Protein AF-A0A970UR11-F1 (afdb_monomer)

Structure (mmCIF, N/CA/C/O backbone):
data_AF-A0A970UR11-F1
#
_entry.id   AF-A0A970UR11-F1
#
loop_
_atom_site.group_PDB
_atom_site.id
_atom_site.type_symbol
_atom_site.label_atom_id
_atom_site.label_alt_id
_atom_site.label_comp_id
_atom_site.label_asym_id
_atom_site.label_entity_id
_atom_site.label_seq_id
_atom_site.pdbx_PDB_ins_code
_atom_site.Cartn_x
_atom_site.Cartn_y
_atom_site.Cartn_z
_atom_site.occupancy
_atom_site.B_iso_or_equiv
_atom_site.auth_seq_id
_atom_site.auth_comp_id
_atom_site.auth_asym_id
_atom_site.auth_atom_id
_atom_site.pdbx_PDB_model_num
ATOM 1 N N . MET A 1 1 ? 15.659 -8.997 8.630 1.00 43.12 1 MET A N 1
ATOM 2 C CA . MET A 1 1 ? 15.613 -7.539 8.880 1.00 43.12 1 MET A CA 1
ATOM 3 C C . MET A 1 1 ? 14.214 -7.223 9.390 1.00 43.12 1 MET A C 1
ATOM 5 O O . MET A 1 1 ? 13.281 -7.831 8.882 1.00 43.12 1 MET A O 1
ATOM 9 N N . ALA A 1 2 ? 14.048 -6.400 10.428 1.00 53.47 2 ALA A N 1
ATOM 10 C CA . ALA A 1 2 ? 12.710 -6.081 10.934 1.00 53.47 2 ALA A CA 1
ATOM 11 C C . ALA A 1 2 ? 11.968 -5.197 9.920 1.00 53.47 2 ALA A C 1
ATOM 13 O O . ALA A 1 2 ? 12.533 -4.220 9.428 1.00 53.47 2 ALA A O 1
ATOM 14 N N . LEU A 1 3 ? 10.724 -5.547 9.597 1.00 61.75 3 LEU A N 1
ATOM 15 C CA . LEU A 1 3 ? 9.911 -4.766 8.675 1.00 61.75 3 LEU A CA 1
ATOM 16 C C . LEU A 1 3 ? 9.481 -3.453 9.349 1.00 61.75 3 LEU A C 1
ATOM 18 O O . LEU A 1 3 ? 8.912 -3.467 10.438 1.00 61.75 3 LEU A O 1
ATOM 22 N N . ASN A 1 4 ? 9.752 -2.311 8.714 1.00 80.50 4 ASN A N 1
ATOM 23 C CA . ASN A 1 4 ? 9.285 -1.008 9.196 1.00 80.50 4 ASN A CA 1
ATOM 24 C C . ASN A 1 4 ? 7.743 -0.964 9.158 1.00 80.50 4 ASN A C 1
ATOM 26 O O . ASN A 1 4 ? 7.154 -1.296 8.130 1.00 80.50 4 ASN A O 1
ATOM 30 N N . LYS A 1 5 ? 7.091 -0.496 10.233 1.00 79.88 5 LYS A N 1
ATOM 31 C CA . LYS A 1 5 ? 5.624 -0.355 10.321 1.00 79.88 5 LYS A CA 1
ATOM 32 C C . LYS A 1 5 ? 5.005 0.373 9.123 1.00 79.88 5 LYS A C 1
ATOM 34 O O . LYS A 1 5 ? 3.976 -0.049 8.608 1.00 79.88 5 LYS A O 1
ATOM 39 N N . TYR A 1 6 ? 5.667 1.420 8.628 1.00 89.38 6 TYR A N 1
ATOM 40 C CA . TYR A 1 6 ? 5.190 2.171 7.469 1.00 89.38 6 TYR A CA 1
ATOM 41 C C . TYR A 1 6 ? 5.272 1.336 6.192 1.00 89.38 6 TYR A C 1
ATOM 43 O O . TYR A 1 6 ? 4.349 1.373 5.390 1.00 89.38 6 TYR A O 1
ATOM 51 N N . ALA A 1 7 ? 6.335 0.545 6.018 1.00 90.12 7 ALA A N 1
ATOM 52 C CA . ALA A 1 7 ? 6.458 -0.359 4.876 1.00 90.12 7 ALA A CA 1
ATOM 53 C C . ALA A 1 7 ? 5.369 -1.441 4.910 1.00 90.12 7 ALA A C 1
ATOM 55 O O . ALA A 1 7 ? 4.695 -1.652 3.911 1.00 90.12 7 ALA A O 1
ATOM 56 N N . ALA A 1 8 ? 5.112 -2.038 6.079 1.00 87.19 8 ALA A N 1
ATOM 57 C CA . ALA A 1 8 ? 4.052 -3.033 6.243 1.00 87.19 8 ALA A CA 1
ATOM 58 C C . ALA A 1 8 ? 2.665 -2.491 5.851 1.00 87.19 8 ALA A C 1
ATOM 60 O O . ALA A 1 8 ? 1.893 -3.180 5.183 1.00 87.19 8 ALA A O 1
ATOM 61 N N . ILE A 1 9 ? 2.353 -1.248 6.236 1.00 89.81 9 ILE A N 1
ATOM 62 C CA . ILE A 1 9 ? 1.101 -0.588 5.848 1.00 89.81 9 ILE A CA 1
ATOM 63 C C . ILE A 1 9 ? 1.063 -0.346 4.335 1.00 89.81 9 ILE A C 1
ATOM 65 O O . ILE A 1 9 ? 0.075 -0.708 3.699 1.00 89.81 9 ILE A O 1
ATOM 69 N N . ARG A 1 10 ? 2.139 0.187 3.736 1.00 94.88 10 ARG A N 1
ATOM 70 C CA . ARG A 1 10 ? 2.201 0.392 2.278 1.00 94.88 10 ARG A CA 1
ATOM 71 C C . ARG A 1 10 ? 2.021 -0.910 1.509 1.00 94.88 10 ARG A C 1
ATOM 73 O O . ARG A 1 10 ? 1.299 -0.922 0.525 1.00 94.88 10 ARG A O 1
ATOM 80 N N . TYR A 1 11 ? 2.586 -2.020 1.976 1.00 93.62 11 TYR A N 1
ATOM 81 C CA . TYR A 1 11 ? 2.416 -3.312 1.308 1.00 93.62 11 TYR A CA 1
ATOM 82 C C . TYR A 1 11 ? 0.967 -3.796 1.333 1.00 93.62 11 TYR A C 1
ATOM 84 O O . TYR A 1 11 ? 0.490 -4.319 0.330 1.00 93.62 11 TYR A O 1
ATOM 92 N N . ARG A 1 12 ? 0.242 -3.579 2.441 1.00 91.12 12 ARG A N 1
ATOM 93 C CA . ARG A 1 12 ? -1.202 -3.861 2.510 1.00 91.12 12 ARG A CA 1
ATOM 94 C C . ARG A 1 12 ? -1.990 -2.996 1.529 1.00 91.12 12 ARG A C 1
ATOM 96 O O . ARG A 1 12 ? -2.884 -3.508 0.867 1.00 91.12 12 ARG A O 1
ATOM 103 N N . ILE A 1 13 ? -1.650 -1.713 1.420 1.00 95.38 13 ILE A N 1
ATOM 104 C CA . ILE A 1 13 ? -2.296 -0.799 0.469 1.00 95.38 13 ILE A CA 1
ATOM 105 C C . ILE A 1 13 ? -2.003 -1.237 -0.973 1.00 95.38 13 ILE A C 1
ATOM 107 O O . ILE A 1 13 ? -2.927 -1.369 -1.768 1.00 95.38 13 ILE A O 1
ATOM 111 N N . ILE A 1 14 ? -0.744 -1.543 -1.301 1.00 96.56 14 ILE A N 1
ATOM 112 C CA . ILE A 1 14 ? -0.338 -2.029 -2.629 1.00 96.56 14 ILE A CA 1
ATOM 113 C C . ILE A 1 14 ? -1.076 -3.326 -2.988 1.00 96.56 14 ILE A C 1
ATOM 115 O O . ILE A 1 14 ? -1.597 -3.438 -4.096 1.00 96.56 14 ILE A O 1
ATOM 119 N N . ASP A 1 15 ? -1.162 -4.280 -2.058 1.00 94.94 15 ASP A N 1
ATOM 120 C CA . ASP A 1 15 ? -1.923 -5.522 -2.235 1.00 94.94 15 ASP A CA 1
ATOM 121 C C . ASP A 1 15 ? -3.407 -5.257 -2.529 1.00 94.94 15 ASP A C 1
ATOM 123 O O . ASP A 1 15 ? -3.959 -5.809 -3.481 1.00 94.94 15 ASP A O 1
ATOM 127 N N . GLN A 1 16 ? -4.044 -4.360 -1.774 1.00 94.31 16 GLN A N 1
ATOM 128 C CA . GLN A 1 16 ? -5.433 -3.966 -2.017 1.00 94.31 16 GLN A CA 1
ATOM 129 C C . GLN A 1 16 ? -5.619 -3.310 -3.388 1.00 94.31 16 GLN A C 1
ATOM 131 O O . GLN A 1 16 ? -6.579 -3.630 -4.090 1.00 94.31 16 GLN A O 1
ATOM 136 N N . CYS A 1 17 ? -4.708 -2.419 -3.786 1.00 96.75 17 CYS A N 1
ATOM 137 C CA . CYS A 1 17 ? -4.757 -1.768 -5.091 1.00 96.75 17 CYS A CA 1
ATOM 138 C C . CYS A 1 17 ? -4.639 -2.784 -6.230 1.00 96.75 17 CYS A C 1
ATOM 140 O O . CYS A 1 17 ? -5.437 -2.737 -7.160 1.00 96.75 17 CYS A O 1
ATOM 142 N N . ILE A 1 18 ? -3.680 -3.711 -6.151 1.00 96.50 18 ILE A N 1
ATOM 143 C CA . ILE A 1 18 ? -3.447 -4.720 -7.193 1.00 96.50 18 ILE A CA 1
ATOM 144 C C . ILE A 1 18 ? -4.626 -5.700 -7.304 1.00 96.50 18 ILE A C 1
ATOM 146 O O . ILE A 1 18 ? -4.994 -6.093 -8.408 1.00 96.50 18 ILE A O 1
ATOM 150 N N . ARG A 1 19 ? -5.256 -6.075 -6.184 1.00 94.50 19 ARG A N 1
ATOM 151 C CA . ARG A 1 19 ? -6.429 -6.974 -6.177 1.00 94.50 19 ARG A CA 1
ATOM 152 C C . ARG A 1 19 ? -7.748 -6.268 -6.482 1.00 94.50 19 ARG A C 1
ATOM 154 O O . ARG A 1 19 ? -8.795 -6.919 -6.544 1.00 94.50 19 ARG A O 1
ATOM 161 N N . SER A 1 20 ? -7.735 -4.946 -6.638 1.00 93.19 20 SER A N 1
ATOM 162 C CA . SER A 1 20 ? -8.952 -4.175 -6.858 1.00 93.19 20 SER A CA 1
ATOM 163 C C . SER A 1 20 ? -9.589 -4.508 -8.206 1.00 93.19 20 SER A C 1
ATOM 165 O O . SER A 1 20 ? -9.006 -4.298 -9.267 1.00 93.19 20 SER A O 1
ATOM 167 N N . ARG A 1 21 ? -10.853 -4.946 -8.179 1.00 88.50 21 ARG A N 1
ATOM 168 C CA . ARG A 1 21 ? -11.631 -5.207 -9.403 1.00 88.50 21 ARG A CA 1
ATOM 169 C C . ARG A 1 21 ? -12.007 -3.933 -10.160 1.00 88.50 21 ARG A C 1
ATOM 171 O O . ARG A 1 21 ? -12.279 -4.009 -11.352 1.00 88.50 21 ARG A O 1
ATOM 178 N N . SER A 1 22 ? -12.049 -2.779 -9.488 1.00 91.25 22 SER A N 1
ATOM 179 C CA . SER A 1 22 ? -12.389 -1.504 -10.136 1.00 91.25 22 SER A CA 1
ATOM 180 C C . SER A 1 22 ? -11.245 -0.957 -10.989 1.00 91.25 22 SER A C 1
ATOM 182 O O . SER A 1 22 ? -11.497 -0.247 -11.960 1.00 91.25 22 SER A O 1
ATOM 184 N N . LYS A 1 23 ? -9.996 -1.297 -10.649 1.00 92.44 23 LYS A N 1
ATOM 185 C CA . LYS A 1 23 ? -8.793 -0.905 -11.387 1.00 92.44 23 LYS A CA 1
ATOM 186 C C . LYS A 1 23 ? -7.753 -2.034 -11.313 1.00 92.44 23 LYS A C 1
ATOM 188 O O . LYS A 1 23 ? -6.868 -1.966 -10.469 1.00 92.44 23 LYS A O 1
ATOM 193 N N . PRO A 1 24 ? -7.845 -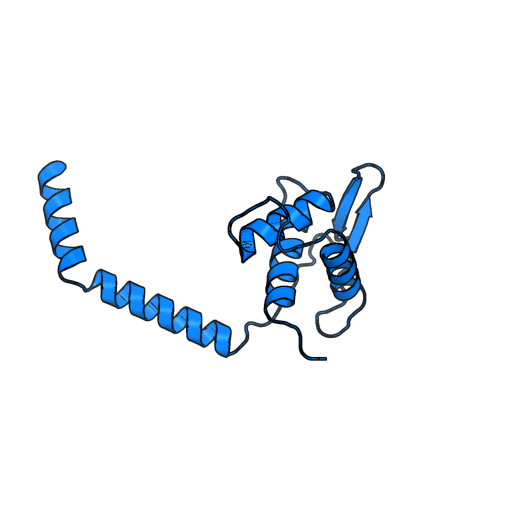3.056 -12.184 1.00 91.19 24 PRO A N 1
ATOM 194 C CA . PRO A 1 24 ? -7.030 -4.276 -12.093 1.00 91.19 24 PRO A CA 1
ATOM 195 C C . PRO A 1 24 ? -5.543 -4.094 -12.445 1.00 91.19 24 PRO A C 1
ATOM 197 O O . PRO A 1 24 ? -4.745 -4.995 -12.206 1.00 91.19 24 PRO A O 1
ATOM 200 N N . TYR A 1 25 ? -5.165 -2.942 -13.008 1.00 97.12 25 TYR A N 1
ATOM 201 C CA . TYR A 1 25 ? -3.786 -2.606 -13.369 1.00 97.12 25 TYR A CA 1
ATOM 202 C C . TYR A 1 25 ? -3.416 -1.218 -12.829 1.00 97.12 25 TYR A C 1
ATOM 204 O O . TYR A 1 25 ? -3.277 -0.274 -13.611 1.00 97.12 25 TYR A O 1
ATOM 212 N N . PRO A 1 26 ? -3.305 -1.024 -11.500 1.00 98.12 26 PRO A N 1
ATOM 213 C CA . PRO A 1 26 ? -2.860 0.252 -10.955 1.00 98.12 26 PRO A CA 1
ATOM 214 C C . PRO A 1 26 ? -1.478 0.616 -11.506 1.00 98.12 26 PRO A C 1
ATOM 216 O O . PRO A 1 26 ? -0.547 -0.197 -11.510 1.00 98.12 26 PRO A O 1
ATOM 219 N N . SER A 1 27 ? -1.335 1.857 -11.961 1.00 98.12 27 SER A N 1
ATOM 220 C CA . SER A 1 27 ? -0.035 2.413 -12.313 1.00 98.12 27 SER A CA 1
ATOM 221 C C . SER A 1 27 ? 0.793 2.639 -11.050 1.00 98.12 27 SER A C 1
ATOM 223 O O . SER A 1 27 ? 0.284 2.676 -9.928 1.00 98.12 27 SER A O 1
ATOM 225 N N . LYS A 1 28 ? 2.093 2.859 -11.224 1.00 97.69 28 LYS A N 1
ATOM 226 C CA . LYS A 1 28 ? 2.973 3.202 -10.104 1.00 97.69 28 LYS A CA 1
ATOM 227 C C . LYS A 1 28 ? 2.529 4.469 -9.359 1.00 97.69 28 LYS A C 1
ATOM 229 O O . LYS A 1 28 ? 2.680 4.545 -8.143 1.00 97.69 28 LYS A O 1
ATOM 234 N N . GLU A 1 29 ? 1.975 5.439 -10.084 1.00 97.56 29 GLU A N 1
ATOM 235 C CA . GLU A 1 29 ? 1.481 6.695 -9.513 1.00 97.56 29 GLU A CA 1
ATOM 236 C C . GLU A 1 29 ? 0.221 6.476 -8.670 1.00 97.56 29 GLU A C 1
ATOM 238 O O . GLU A 1 29 ? 0.069 7.094 -7.617 1.00 97.56 29 GLU A O 1
ATOM 243 N N . ASP A 1 30 ? -0.641 5.543 -9.087 1.00 97.88 30 ASP A N 1
ATOM 244 C CA . ASP A 1 30 ? -1.813 5.142 -8.306 1.00 97.88 30 ASP A CA 1
ATOM 245 C C . ASP A 1 30 ? -1.390 4.512 -6.980 1.00 97.88 30 ASP A C 1
ATOM 247 O O . ASP A 1 30 ? -1.905 4.873 -5.926 1.00 97.88 30 ASP A O 1
ATOM 251 N N . LEU A 1 31 ? -0.409 3.604 -7.027 1.00 98.00 31 LEU A N 1
ATOM 252 C CA . LEU A 1 31 ? 0.136 2.964 -5.830 1.00 98.00 31 LEU A CA 1
ATOM 253 C C . LEU A 1 31 ? 0.767 3.992 -4.883 1.00 98.00 31 LEU A C 1
ATOM 255 O O . LEU A 1 31 ? 0.540 3.935 -3.675 1.00 98.00 31 LEU A O 1
ATOM 259 N N . ARG A 1 32 ? 1.535 4.949 -5.427 1.00 98.00 32 ARG 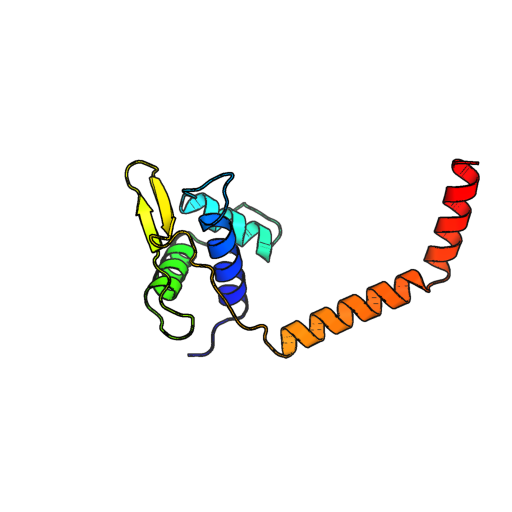A N 1
ATOM 260 C CA . ARG A 1 32 ? 2.135 6.046 -4.656 1.00 98.00 32 ARG A CA 1
ATOM 261 C C . ARG A 1 32 ? 1.061 6.896 -3.984 1.00 98.00 32 ARG A C 1
ATOM 263 O O . ARG A 1 32 ? 1.123 7.087 -2.774 1.00 98.00 32 ARG A O 1
ATOM 270 N N . SER A 1 33 ? 0.087 7.366 -4.758 1.00 97.88 33 SER A N 1
ATOM 271 C CA . SER A 1 33 ? -1.005 8.216 -4.277 1.00 97.88 33 SER A CA 1
ATOM 272 C C . SER A 1 33 ? -1.829 7.521 -3.196 1.00 97.88 33 SER A C 1
ATOM 274 O O . SER A 1 33 ? -2.058 8.109 -2.146 1.00 97.88 33 SER A O 1
ATOM 276 N N . ALA A 1 34 ? -2.190 6.249 -3.394 1.00 97.50 34 ALA A N 1
ATOM 277 C CA . ALA A 1 34 ? -2.943 5.472 -2.411 1.00 97.50 34 ALA A CA 1
ATOM 278 C C . ALA A 1 34 ? -2.157 5.254 -1.108 1.00 97.50 34 ALA A C 1
ATOM 280 O O . ALA A 1 34 ? -2.723 5.308 -0.017 1.00 97.50 34 ALA A O 1
ATOM 281 N N . CYS A 1 35 ? -0.843 5.019 -1.200 1.00 97.31 35 CYS A N 1
ATOM 282 C CA . CYS A 1 35 ? 0.004 4.910 -0.015 1.00 97.31 35 CYS A CA 1
ATOM 283 C C . CYS A 1 35 ? 0.135 6.245 0.725 1.00 97.31 35 CYS A C 1
ATOM 285 O O . CYS A 1 35 ? 0.160 6.245 1.955 1.00 97.31 35 CYS A O 1
ATOM 287 N N . GLU A 1 36 ? 0.253 7.358 -0.006 1.00 96.94 36 GLU A N 1
ATOM 288 C CA . GLU A 1 36 ? 0.342 8.701 0.575 1.00 96.94 36 GLU A CA 1
ATOM 289 C C . GLU A 1 36 ? -0.957 9.012 1.323 1.00 96.94 36 GLU A C 1
ATOM 291 O O . GLU A 1 36 ? -0.929 9.360 2.502 1.00 96.94 36 GLU A O 1
ATOM 296 N N . GLU A 1 37 ? -2.094 8.762 0.674 1.00 96.25 37 GLU A N 1
ATOM 297 C CA . GLU A 1 37 ? -3.419 9.026 1.225 1.00 96.25 37 GLU A CA 1
ATOM 298 C C . GLU A 1 37 ? -3.676 8.157 2.455 1.00 96.25 37 GLU A C 1
ATOM 300 O O . GLU A 1 37 ? -4.066 8.662 3.507 1.00 96.25 37 GLU A O 1
ATOM 305 N N . GLY A 1 38 ? -3.372 6.860 2.368 1.00 92.06 38 GLY A N 1
ATOM 306 C CA . GLY A 1 38 ? -3.587 5.921 3.465 1.00 92.06 38 GLY A CA 1
ATOM 307 C C . GLY A 1 38 ? -2.704 6.159 4.695 1.00 92.06 38 GLY A C 1
ATOM 308 O O . GLY A 1 38 ? -3.079 5.743 5.791 1.00 92.06 38 GLY A O 1
ATOM 309 N N . LEU A 1 39 ? -1.542 6.808 4.549 1.00 92.31 39 LEU A N 1
ATOM 310 C CA . LEU A 1 39 ? -0.620 7.072 5.662 1.00 92.31 39 LEU A CA 1
ATOM 311 C C . LEU A 1 39 ? -0.652 8.511 6.177 1.00 92.31 39 LEU A C 1
ATOM 313 O O . LEU A 1 39 ? -0.414 8.725 7.367 1.00 92.31 39 LEU A O 1
ATOM 317 N N . TYR A 1 40 ? -0.910 9.478 5.302 1.00 93.56 40 TYR A N 1
ATOM 318 C CA . TYR A 1 40 ? -0.747 10.904 5.586 1.00 93.56 40 TYR A CA 1
ATOM 319 C C . TYR A 1 40 ? -2.002 11.729 5.282 1.00 93.56 40 TYR A C 1
ATOM 321 O O . TYR A 1 40 ? -2.054 12.899 5.652 1.00 93.56 40 TYR A O 1
ATOM 329 N N . GLY A 1 41 ? -3.029 11.143 4.654 1.00 92.56 41 GLY A N 1
ATOM 330 C CA . GLY A 1 41 ? -4.265 11.849 4.307 1.00 92.56 41 GLY A CA 1
ATOM 331 C C . GLY A 1 41 ? -4.099 12.884 3.190 1.00 92.56 41 GLY A C 1
ATOM 332 O O . GLY A 1 41 ? -4.951 13.757 3.042 1.00 92.56 41 GLY A O 1
ATOM 333 N N . SER A 1 42 ? -3.011 12.812 2.417 1.00 90.44 42 SER A N 1
ATOM 334 C CA . SER A 1 42 ? -2.762 13.637 1.230 1.00 90.44 42 SER A CA 1
ATOM 335 C C . SER A 1 42 ? -2.395 12.760 0.035 1.00 90.44 42 SER A C 1
ATOM 337 O O . SER A 1 42 ? -2.007 11.612 0.194 1.00 90.44 42 SER A O 1
ATOM 339 N N . SER A 1 43 ? -2.494 13.293 -1.181 1.00 86.75 43 SER A N 1
ATOM 340 C CA . SER A 1 43 ? -2.057 12.605 -2.408 1.00 86.75 43 SER A CA 1
ATOM 341 C C . SER A 1 43 ? -0.916 13.339 -3.127 1.00 86.75 43 SER A C 1
ATOM 343 O O . SER A 1 43 ? -0.518 12.952 -4.227 1.00 86.75 43 SER A O 1
ATOM 345 N N . ASP A 1 44 ? -0.377 14.397 -2.517 1.00 89.75 44 ASP A N 1
ATOM 346 C CA . ASP A 1 44 ? 0.578 15.341 -3.115 1.00 89.75 44 ASP A CA 1
ATOM 347 C C . ASP A 1 44 ? 1.997 14.777 -3.298 1.00 89.75 44 ASP A C 1
ATOM 349 O O . ASP A 1 44 ? 2.773 15.308 -4.090 1.00 89.75 44 ASP A O 1
ATOM 353 N N . GLY A 1 45 ? 2.325 13.678 -2.612 1.00 89.50 45 GLY A N 1
ATOM 354 C CA . GLY A 1 45 ? 3.624 13.009 -2.731 1.00 89.50 45 GLY A CA 1
ATOM 355 C C . GLY A 1 45 ? 4.749 13.678 -1.970 1.00 89.50 45 GLY A C 1
ATOM 356 O O . GLY A 1 45 ? 5.915 13.527 -2.336 1.00 89.50 45 GLY A O 1
ATOM 357 N N . SER A 1 46 ? 4.402 14.396 -0.907 1.00 92.62 46 SER A N 1
ATOM 358 C CA . SER A 1 46 ? 5.362 15.033 -0.013 1.00 92.62 46 SER A CA 1
ATOM 359 C C . SER A 1 46 ? 6.143 14.025 0.846 1.00 92.62 46 SER A C 1
ATOM 361 O O . SER A 1 46 ? 7.287 14.305 1.211 1.00 92.62 46 SER A O 1
ATOM 363 N N . HIS A 1 47 ? 5.594 12.835 1.114 1.00 94.38 47 HIS A N 1
ATOM 364 C CA . HIS A 1 47 ? 6.201 11.836 2.003 1.00 94.38 47 HIS A CA 1
ATOM 365 C C . HIS A 1 47 ? 6.653 10.559 1.282 1.00 94.38 47 HIS A C 1
ATOM 367 O O . HIS A 1 47 ? 7.630 9.923 1.691 1.00 94.38 47 HIS A O 1
ATOM 373 N N . ILE A 1 48 ? 5.969 10.160 0.208 1.00 96.19 48 ILE A N 1
ATOM 374 C CA . ILE A 1 48 ? 6.217 8.910 -0.513 1.00 96.19 48 ILE A CA 1
ATOM 375 C C . ILE A 1 48 ? 6.628 9.208 -1.946 1.00 96.19 48 ILE A C 1
ATOM 377 O O . ILE A 1 48 ? 5.834 9.569 -2.812 1.00 96.19 48 ILE A O 1
ATOM 381 N N . SER A 1 49 ? 7.910 8.965 -2.209 1.00 96.75 49 SER A N 1
ATOM 382 C CA . SER A 1 49 ? 8.484 9.069 -3.545 1.00 96.75 49 SER A CA 1
ATOM 383 C C . SER A 1 49 ? 8.153 7.857 -4.420 1.00 96.75 49 SER A C 1
ATOM 385 O O . SER A 1 49 ? 7.941 6.742 -3.937 1.00 96.75 49 SER A O 1
ATOM 387 N N . MET A 1 50 ? 8.271 8.033 -5.735 1.00 97.56 50 MET A N 1
ATOM 388 C CA . MET A 1 50 ? 8.208 6.925 -6.693 1.00 97.56 50 MET A CA 1
ATOM 389 C C . MET A 1 50 ? 9.276 5.853 -6.443 1.00 97.56 50 MET A C 1
ATOM 391 O O . MET A 1 50 ? 9.015 4.668 -6.636 1.00 97.56 50 MET A O 1
ATOM 395 N N . SER A 1 51 ? 10.466 6.238 -5.973 1.00 97.12 51 SER A N 1
ATOM 396 C CA . SER A 1 51 ? 11.520 5.273 -5.631 1.00 97.12 51 SER A CA 1
ATOM 397 C C . SER A 1 51 ? 11.143 4.414 -4.422 1.00 97.12 51 SER A C 1
ATOM 399 O O . SER A 1 51 ? 11.534 3.250 -4.355 1.00 97.12 51 SER A O 1
ATOM 401 N N . THR A 1 52 ? 10.363 4.955 -3.482 1.00 96.81 52 THR A N 1
ATOM 402 C CA . THR A 1 52 ? 9.836 4.187 -2.347 1.00 96.81 52 THR A CA 1
ATOM 403 C C . THR A 1 52 ? 8.957 3.045 -2.850 1.00 96.81 52 THR A C 1
ATOM 405 O O . THR A 1 52 ? 9.190 1.902 -2.474 1.00 96.81 52 THR A O 1
ATOM 408 N N . ILE A 1 53 ? 8.046 3.328 -3.787 1.00 97.88 53 ILE A N 1
ATOM 409 C CA . ILE A 1 53 ? 7.173 2.309 -4.385 1.00 97.88 53 ILE A CA 1
ATOM 410 C C . ILE A 1 53 ? 7.965 1.256 -5.171 1.00 97.88 53 ILE A C 1
ATOM 412 O O . ILE A 1 53 ? 7.648 0.075 -5.069 1.00 97.88 53 ILE A O 1
ATOM 416 N N . ASP A 1 54 ? 9.030 1.625 -5.897 1.00 97.31 54 ASP A N 1
ATOM 417 C CA . ASP A 1 54 ? 9.888 0.621 -6.557 1.00 97.31 54 ASP A CA 1
ATOM 418 C C . ASP A 1 54 ? 10.518 -0.343 -5.552 1.00 97.31 54 ASP A C 1
ATOM 420 O O . ASP A 1 54 ? 10.525 -1.555 -5.769 1.00 97.31 54 ASP A O 1
ATOM 424 N N . LYS A 1 55 ? 11.067 0.201 -4.459 1.00 95.94 55 LYS A N 1
ATOM 425 C CA . LYS A 1 55 ? 11.714 -0.594 -3.410 1.00 95.94 55 LYS A CA 1
ATOM 426 C C . LYS A 1 55 ? 10.705 -1.491 -2.711 1.00 95.94 55 LYS A C 1
ATOM 428 O O . LYS A 1 55 ? 11.016 -2.647 -2.453 1.00 95.94 55 LYS A O 1
ATOM 433 N N . ASP A 1 56 ? 9.505 -0.980 -2.464 1.00 95.69 56 ASP A N 1
ATOM 434 C CA . ASP A 1 56 ? 8.414 -1.730 -1.856 1.00 95.69 56 ASP A CA 1
ATOM 435 C C . ASP A 1 56 ? 7.957 -2.889 -2.757 1.00 95.69 56 ASP A C 1
ATOM 437 O O . ASP A 1 56 ? 7.908 -4.032 -2.310 1.00 95.69 56 ASP A O 1
ATOM 44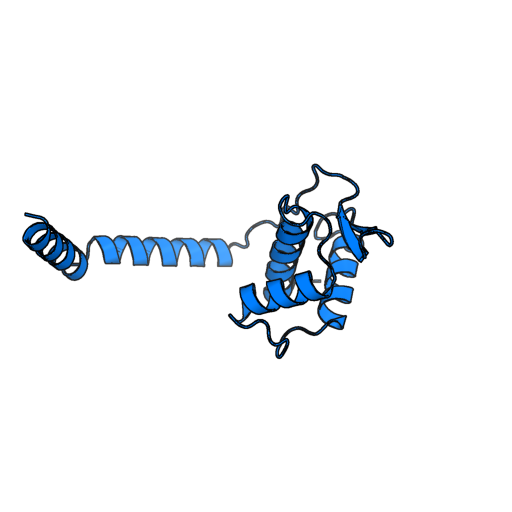1 N N . LEU A 1 57 ? 7.707 -2.635 -4.048 1.00 96.00 57 LEU A N 1
ATOM 442 C CA . LEU A 1 57 ? 7.349 -3.675 -5.023 1.00 96.00 57 LEU A CA 1
ATOM 443 C C . LEU A 1 57 ? 8.465 -4.715 -5.179 1.00 96.00 57 LEU A C 1
ATOM 445 O O . LEU A 1 57 ? 8.192 -5.912 -5.283 1.00 96.00 57 LEU A O 1
ATOM 449 N N . TRP A 1 58 ? 9.726 -4.272 -5.180 1.00 94.88 58 TRP A N 1
ATOM 450 C CA . TRP A 1 58 ? 10.876 -5.170 -5.204 1.00 94.88 58 TRP A CA 1
ATOM 451 C C . TRP A 1 58 ? 10.937 -6.028 -3.939 1.00 94.88 58 TRP A C 1
ATOM 453 O O . TRP A 1 58 ? 11.111 -7.239 -4.053 1.00 94.88 58 TRP A O 1
ATOM 463 N N . ALA A 1 59 ? 10.741 -5.444 -2.758 1.00 92.44 59 ALA A N 1
ATOM 464 C CA . ALA A 1 59 ? 10.753 -6.171 -1.495 1.00 92.44 59 ALA A CA 1
ATOM 465 C C . ALA A 1 59 ? 9.609 -7.191 -1.428 1.00 92.44 59 ALA A C 1
ATOM 467 O O . ALA A 1 59 ? 9.854 -8.363 -1.157 1.00 92.44 59 ALA A O 1
ATOM 468 N N . MET A 1 60 ? 8.381 -6.795 -1.779 1.00 92.25 60 MET A N 1
ATOM 469 C CA . MET A 1 60 ? 7.229 -7.703 -1.853 1.00 92.25 60 MET A CA 1
ATOM 470 C C . MET A 1 60 ? 7.490 -8.883 -2.798 1.00 92.25 60 MET A C 1
ATOM 472 O O . MET A 1 60 ? 7.108 -10.012 -2.502 1.00 92.25 60 MET A O 1
ATOM 476 N N . LYS A 1 61 ? 8.167 -8.642 -3.926 1.00 92.50 61 LYS A N 1
ATOM 477 C CA . LYS A 1 61 ? 8.482 -9.679 -4.914 1.00 92.50 61 LYS A CA 1
ATOM 478 C C . LYS A 1 61 ? 9.647 -10.589 -4.516 1.00 92.50 61 LYS A C 1
ATOM 480 O O . LYS A 1 61 ? 9.647 -11.747 -4.919 1.00 92.50 61 LYS A O 1
ATOM 485 N N . ASN A 1 62 ? 10.647 -10.084 -3.789 1.00 89.62 62 ASN A N 1
ATOM 486 C CA . ASN A 1 62 ? 11.946 -10.757 -3.628 1.00 89.62 62 ASN A CA 1
ATOM 487 C C . ASN A 1 62 ? 12.324 -11.102 -2.178 1.00 89.62 62 ASN A C 1
ATOM 489 O O . ASN A 1 62 ? 13.291 -11.835 -1.973 1.00 89.62 62 ASN A O 1
ATOM 493 N N . GLU A 1 63 ? 11.614 -10.607 -1.164 1.00 84.75 63 GLU A N 1
ATOM 494 C CA . GLU A 1 63 ? 11.937 -10.895 0.236 1.00 84.75 63 GLU A CA 1
ATOM 495 C C . GLU A 1 63 ? 11.051 -12.010 0.805 1.00 84.75 63 GLU A C 1
ATOM 497 O O . GLU A 1 63 ? 9.826 -11.910 0.867 1.00 84.75 63 GLU A O 1
ATOM 502 N N . SER A 1 64 ? 11.689 -13.078 1.295 1.00 66.25 64 SER A N 1
ATOM 503 C CA . SER A 1 64 ? 11.004 -14.271 1.815 1.00 66.25 64 SER A CA 1
ATOM 504 C C . SER A 1 64 ? 10.169 -14.018 3.069 1.00 66.25 64 SER A C 1
ATOM 506 O O . SER A 1 64 ? 9.234 -14.770 3.336 1.00 66.25 64 SER A O 1
ATOM 508 N N . ALA A 1 65 ? 10.475 -12.960 3.827 1.00 64.31 65 ALA A N 1
ATOM 509 C CA . ALA A 1 65 ? 9.819 -12.644 5.095 1.00 64.31 65 ALA A CA 1
ATOM 510 C C . ALA A 1 65 ? 8.302 -12.401 4.966 1.00 64.31 65 ALA A C 1
ATOM 512 O O . ALA A 1 65 ? 7.603 -12.420 5.975 1.00 64.31 65 ALA A O 1
ATOM 513 N N . MET A 1 66 ? 7.799 -12.170 3.748 1.00 63.59 66 MET A N 1
ATOM 514 C CA . MET A 1 66 ? 6.394 -11.842 3.471 1.00 63.59 66 MET A CA 1
ATOM 515 C C . MET A 1 66 ? 5.716 -12.793 2.478 1.00 63.59 66 MET A C 1
ATOM 517 O O . MET A 1 66 ? 4.553 -12.587 2.143 1.00 63.59 66 MET A O 1
ATOM 521 N N . GLY A 1 67 ? 6.418 -13.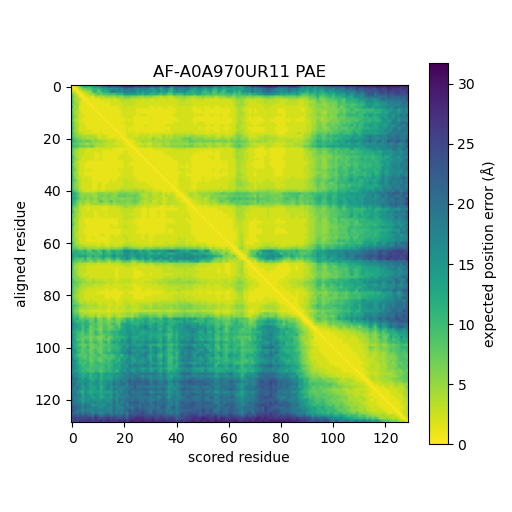844 2.039 1.00 68.75 67 GLY A N 1
ATOM 522 C CA . GLY A 1 67 ? 5.983 -14.697 0.936 1.00 68.75 67 GLY A CA 1
ATOM 523 C C . GLY A 1 67 ? 6.137 -13.968 -0.398 1.00 68.75 67 GLY A C 1
ATOM 524 O O . GLY A 1 67 ? 5.518 -12.935 -0.623 1.00 68.75 67 GLY A O 1
ATOM 525 N N . TYR A 1 68 ? 6.986 -14.497 -1.277 1.00 84.50 68 TYR A N 1
ATOM 526 C CA . TYR A 1 68 ? 7.296 -13.906 -2.579 1.00 84.50 68 TYR A CA 1
ATOM 527 C C . TYR A 1 68 ? 6.020 -13.585 -3.375 1.00 84.50 68 TYR A C 1
ATOM 529 O O . TYR A 1 68 ? 5.367 -14.488 -3.899 1.00 84.50 68 TYR A O 1
ATOM 537 N N . ALA A 1 69 ? 5.655 -12.304 -3.456 1.00 91.62 69 ALA A N 1
ATOM 538 C CA . ALA A 1 69 ? 4.449 -11.876 -4.147 1.00 91.62 69 ALA A CA 1
ATOM 539 C C . ALA A 1 69 ? 4.631 -12.023 -5.671 1.00 91.62 69 ALA A C 1
ATOM 541 O O . ALA A 1 69 ? 5.634 -11.543 -6.215 1.00 91.62 69 ALA A O 1
ATOM 542 N N . PRO A 1 70 ? 3.668 -12.617 -6.401 1.00 94.62 70 PRO A N 1
ATOM 543 C CA . PRO A 1 70 ? 3.767 -12.867 -7.839 1.00 94.62 70 PRO A CA 1
ATOM 544 C C . PRO A 1 70 ? 3.469 -11.602 -8.667 1.00 94.62 70 PRO A C 1
ATOM 546 O O . PRO A 1 70 ? 2.616 -11.603 -9.551 1.00 94.62 70 PRO A O 1
ATOM 549 N N . ILE A 1 71 ? 4.155 -10.494 -8.371 1.00 95.56 71 ILE A N 1
ATOM 550 C CA . ILE A 1 71 ? 3.935 -9.190 -9.010 1.00 95.56 71 ILE A CA 1
ATOM 551 C C . ILE A 1 71 ? 4.566 -9.154 -10.406 1.00 95.56 71 ILE A C 1
ATOM 553 O O . ILE A 1 71 ? 5.771 -9.401 -10.588 1.00 95.56 71 ILE A O 1
ATOM 557 N N . ALA A 1 72 ? 3.764 -8.738 -11.383 1.00 96.81 72 ALA A N 1
ATOM 558 C CA . ALA A 1 72 ? 4.176 -8.441 -12.747 1.00 96.81 72 ALA A CA 1
ATOM 559 C C . ALA A 1 72 ? 3.678 -7.056 -13.191 1.00 96.81 72 ALA A C 1
ATOM 561 O O . ALA A 1 72 ? 2.785 -6.470 -12.584 1.00 96.81 72 ALA A O 1
ATOM 562 N N . PHE A 1 73 ? 4.288 -6.525 -14.253 1.00 97.69 73 PHE A N 1
ATOM 563 C CA . PHE A 1 73 ? 3.893 -5.266 -14.880 1.00 97.69 73 PHE A CA 1
ATOM 564 C C . PHE A 1 73 ? 3.390 -5.539 -16.297 1.00 97.69 73 PHE A C 1
ATOM 566 O O . PHE A 1 73 ? 4.110 -6.122 -17.112 1.00 97.69 73 PHE A O 1
ATOM 573 N N . SER A 1 74 ? 2.165 -5.118 -16.594 1.00 97.44 74 SER A N 1
ATOM 574 C CA . SER A 1 74 ? 1.596 -5.159 -17.936 1.00 97.44 74 SER A CA 1
ATOM 575 C C . SER A 1 74 ? 2.006 -3.900 -18.690 1.00 97.44 74 SER A C 1
ATOM 577 O O . SER A 1 74 ? 1.626 -2.794 -18.319 1.00 97.44 74 SER A O 1
ATOM 579 N N . ARG A 1 75 ? 2.769 -4.058 -19.777 1.00 96.31 75 ARG A N 1
ATOM 580 C CA . ARG A 1 75 ? 3.118 -2.931 -20.661 1.00 96.31 75 ARG A CA 1
ATOM 581 C C . ARG A 1 75 ? 1.915 -2.400 -21.436 1.00 96.31 75 ARG A C 1
ATOM 583 O O . ARG A 1 75 ? 1.883 -1.214 -21.729 1.00 96.31 75 ARG A O 1
ATOM 590 N N . GLN A 1 76 ? 0.964 -3.273 -21.766 1.00 97.00 76 GLN A N 1
ATOM 591 C CA . GLN A 1 76 ? -0.248 -2.907 -22.497 1.00 97.00 76 GLN A CA 1
ATOM 592 C C . GLN A 1 76 ? -1.163 -2.028 -21.640 1.00 97.00 76 GLN A C 1
ATOM 594 O O . GLN A 1 76 ? -1.644 -1.005 -22.108 1.00 97.00 76 GLN A O 1
ATOM 599 N N . GLU A 1 77 ? -1.336 -2.405 -20.374 1.00 97.00 77 GLU A N 1
ATOM 600 C CA . GLU A 1 77 ? -2.210 -1.698 -19.429 1.00 97.00 77 GLU A CA 1
ATOM 601 C C . GLU A 1 77 ? -1.463 -0.619 -18.629 1.00 97.00 77 GLU A C 1
ATOM 603 O O . GLU A 1 77 ? -2.064 0.134 -17.869 1.00 97.00 77 GLU A O 1
ATOM 608 N N . ASN A 1 78 ? -0.136 -0.545 -18.787 1.00 96.12 78 ASN A N 1
ATOM 609 C CA . ASN A 1 78 ? 0.758 0.362 -18.068 1.00 96.12 78 ASN A CA 1
ATOM 610 C C . ASN A 1 78 ? 0.599 0.296 -16.531 1.00 96.12 78 ASN A C 1
ATOM 612 O O . ASN A 1 78 ? 0.626 1.318 -15.839 1.00 96.12 78 ASN A O 1
ATOM 616 N N . GLY A 1 79 ? 0.442 -0.915 -15.986 1.00 97.69 79 GLY A N 1
ATOM 617 C CA . GLY A 1 79 ? 0.137 -1.118 -14.569 1.00 97.69 79 GLY A CA 1
ATOM 618 C C . GLY A 1 79 ? 0.541 -2.484 -14.020 1.00 97.69 79 GLY A C 1
ATOM 619 O O . GLY A 1 79 ? 0.913 -3.399 -14.759 1.00 97.69 79 GLY A O 1
ATOM 620 N N . TYR A 1 80 ? 0.499 -2.608 -12.695 1.00 98.12 80 TYR A N 1
ATOM 621 C CA . TYR A 1 80 ? 0.907 -3.807 -11.963 1.00 98.12 80 TYR A CA 1
ATOM 622 C C . TYR A 1 80 ? -0.258 -4.760 -11.723 1.00 98.12 80 TYR A C 1
ATOM 624 O O . TYR A 1 80 ? -1.382 -4.321 -11.536 1.00 98.12 80 TYR A O 1
ATOM 632 N N . PHE A 1 81 ? 0.024 -6.059 -11.687 1.00 97.38 81 PHE A N 1
ATOM 633 C CA . PHE A 1 81 ? -0.958 -7.097 -11.386 1.00 97.38 81 PHE A CA 1
ATOM 634 C C . PHE A 1 81 ? -0.297 -8.292 -10.684 1.00 97.38 81 PHE A C 1
ATOM 636 O O . PHE A 1 81 ? 0.930 -8.447 -10.731 1.00 97.38 81 PHE A O 1
ATOM 643 N N . TYR A 1 82 ? -1.104 -9.152 -10.058 1.00 96.06 82 TYR A N 1
ATOM 644 C CA . TYR A 1 82 ? -0.650 -10.463 -9.593 1.00 96.06 82 TYR A CA 1
ATOM 645 C C . TYR A 1 82 ? -0.826 -11.512 -10.689 1.00 96.06 82 TYR A C 1
ATOM 647 O O . TYR A 1 82 ? -1.897 -11.636 -11.275 1.00 96.06 82 TYR A O 1
ATOM 655 N N . MET A 1 83 ? 0.231 -12.280 -10.961 1.00 95.12 83 MET A N 1
ATOM 656 C CA . MET A 1 83 ? 0.175 -13.397 -11.912 1.00 95.12 83 MET A CA 1
ATOM 657 C C . MET A 1 83 ? -0.722 -14.534 -11.414 1.00 95.12 83 MET A C 1
ATOM 659 O O . MET A 1 83 ? -1.279 -15.262 -12.228 1.00 95.12 83 MET A O 1
ATOM 663 N N . ASP A 1 84 ? -0.845 -14.673 -10.093 1.00 93.25 84 ASP A N 1
ATOM 664 C CA . ASP A 1 84 ? -1.819 -15.536 -9.433 1.00 93.25 84 ASP A CA 1
ATOM 665 C C . ASP A 1 84 ? -3.003 -14.671 -8.954 1.00 93.25 84 ASP A C 1
ATOM 667 O O . ASP A 1 84 ? -2.819 -13.865 -8.036 1.00 93.25 84 ASP A O 1
ATOM 671 N N . PRO A 1 85 ? -4.196 -14.794 -9.566 1.00 87.81 85 PRO A N 1
ATOM 672 C CA . PRO A 1 85 ? -5.372 -14.006 -9.196 1.00 87.81 85 PRO A CA 1
ATOM 673 C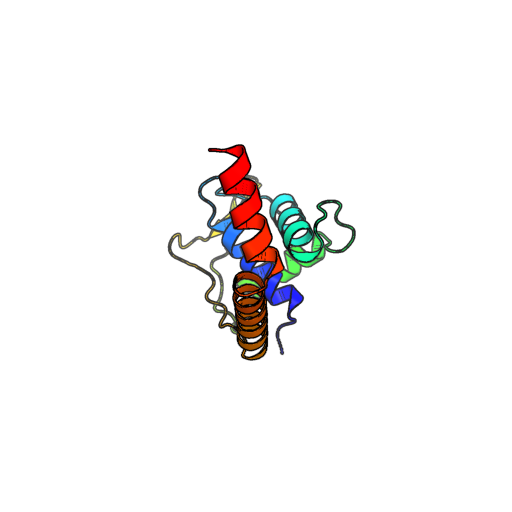 C . PRO A 1 85 ? -5.889 -14.269 -7.776 1.00 87.81 85 PRO A C 1
ATOM 675 O O . PRO A 1 85 ? -6.572 -13.406 -7.222 1.00 87.81 85 PRO A O 1
ATOM 678 N N . ASP A 1 86 ? -5.580 -15.434 -7.199 1.00 89.25 86 ASP A N 1
ATOM 679 C CA . ASP A 1 86 ? -6.018 -15.824 -5.856 1.00 89.25 86 ASP A CA 1
ATOM 680 C C . ASP A 1 86 ? -5.001 -15.426 -4.775 1.00 89.25 86 ASP A C 1
ATOM 682 O O . ASP A 1 86 ? -5.280 -15.533 -3.575 1.00 89.25 86 ASP A O 1
ATOM 686 N N . TYR A 1 87 ? -3.830 -14.918 -5.176 1.00 89.44 87 TYR A N 1
ATOM 687 C CA . TYR A 1 87 ? -2.850 -14.396 -4.237 1.00 89.44 87 TYR A CA 1
ATOM 688 C C . TYR A 1 87 ? -3.426 -13.205 -3.470 1.00 89.44 87 TYR A C 1
ATOM 690 O O . TYR A 1 87 ? -3.989 -12.269 -4.036 1.00 89.44 87 TYR A O 1
ATOM 698 N N . SER A 1 88 ? -3.210 -13.216 -2.159 1.00 83.62 88 SER A N 1
ATOM 699 C CA . SER A 1 88 ? -3.435 -12.080 -1.276 1.00 83.62 88 SER A CA 1
ATOM 700 C C . SER A 1 88 ? -2.312 -12.037 -0.259 1.00 83.62 88 SER A C 1
ATOM 702 O O . SER A 1 88 ? -1.953 -13.055 0.337 1.00 83.62 88 SER A O 1
ATOM 704 N N . LEU A 1 89 ? -1.789 -10.843 -0.011 1.00 85.44 89 LEU A N 1
ATOM 705 C CA . LEU A 1 89 ? -0.752 -10.644 0.985 1.00 85.44 89 LEU A CA 1
ATOM 706 C C . LEU A 1 89 ? -1.308 -10.891 2.394 1.00 85.44 89 LEU A C 1
ATOM 708 O O . LEU A 1 89 ? -2.136 -10.129 2.895 1.00 85.44 89 LEU A O 1
ATOM 712 N N . ASN A 1 90 ? -0.827 -11.940 3.060 1.00 73.56 90 ASN A N 1
ATOM 713 C CA . ASN A 1 90 ? -1.234 -12.282 4.420 1.00 73.56 90 ASN A CA 1
ATOM 714 C C . ASN A 1 90 ? -0.162 -11.840 5.430 1.00 73.56 90 ASN A C 1
ATOM 716 O O . ASN A 1 90 ? 0.640 -12.639 5.909 1.00 73.56 90 ASN A O 1
ATOM 720 N N . LEU A 1 91 ? -0.115 -10.535 5.716 1.00 70.75 91 LEU A N 1
ATOM 721 C CA . LEU A 1 91 ? 0.778 -9.965 6.732 1.00 70.75 91 LEU A CA 1
ATOM 722 C C . LEU A 1 91 ? 0.185 -10.186 8.133 1.00 70.75 91 LEU A C 1
ATOM 724 O O . LEU A 1 91 ? -0.821 -9.532 8.447 1.00 70.75 91 LEU A O 1
ATOM 728 N N . PRO A 1 92 ? 0.799 -11.021 8.996 1.00 67.62 92 PRO A N 1
ATOM 729 C CA . PRO A 1 92 ? 0.311 -11.215 10.355 1.00 67.62 92 PRO A CA 1
ATOM 730 C C . PRO A 1 92 ? 0.267 -9.876 11.100 1.00 67.62 92 PRO A C 1
ATOM 732 O O . PRO A 1 92 ? 1.183 -9.056 10.998 1.00 67.62 92 PRO A O 1
ATOM 735 N N . LEU A 1 93 ? -0.824 -9.629 11.829 1.00 68.19 93 LEU A N 1
ATOM 736 C CA . LEU A 1 93 ? -0.924 -8.468 12.715 1.00 68.19 93 LEU A CA 1
ATOM 737 C C . LEU A 1 93 ? 0.125 -8.584 13.821 1.00 68.19 93 LEU A C 1
ATOM 739 O O . LEU A 1 93 ? 0.312 -9.661 14.395 1.00 68.19 93 LEU A O 1
ATOM 743 N N . THR A 1 94 ? 0.794 -7.478 14.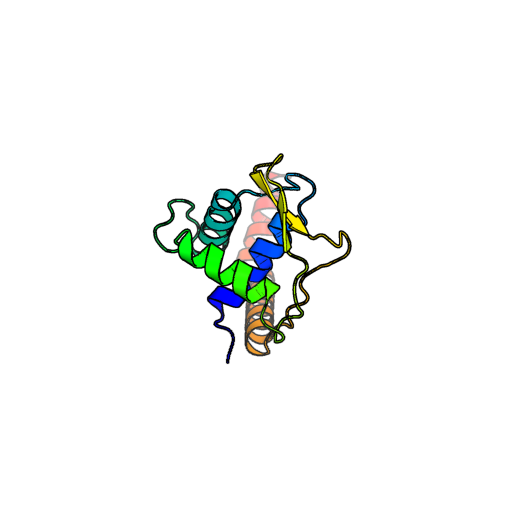140 1.00 73.00 94 THR A N 1
ATOM 744 C CA . THR A 1 94 ? 1.691 -7.457 15.296 1.00 73.00 94 THR A CA 1
ATOM 745 C C . THR A 1 94 ? 0.873 -7.422 16.589 1.00 73.00 94 THR A C 1
ATOM 747 O O . THR A 1 94 ? -0.289 -7.010 16.606 1.00 73.00 94 THR A O 1
ATOM 750 N N . GLN A 1 95 ? 1.471 -7.841 17.708 1.00 74.44 95 GLN A N 1
ATOM 751 C CA . GLN A 1 95 ? 0.804 -7.737 19.013 1.00 74.44 95 GLN A CA 1
ATOM 752 C C . GLN A 1 95 ? 0.509 -6.281 19.401 1.00 74.44 95 GLN A C 1
ATOM 754 O O . GLN A 1 95 ? -0.486 -6.011 20.073 1.00 74.44 95 GLN A O 1
ATOM 759 N N . GLU A 1 96 ? 1.339 -5.345 18.941 1.00 77.38 96 GLU A N 1
ATOM 760 C CA . GLU A 1 96 ? 1.121 -3.909 19.113 1.00 77.38 96 GLU A CA 1
ATOM 761 C C . GLU A 1 96 ? -0.125 -3.439 18.347 1.00 77.38 96 GLU A C 1
ATOM 763 O O . GLU A 1 96 ? -0.996 -2.804 18.944 1.00 77.38 96 GLU A O 1
ATOM 768 N N . ASP A 1 97 ? -0.281 -3.840 17.077 1.00 77.94 97 ASP A N 1
ATOM 769 C CA . ASP A 1 97 ? -1.470 -3.524 16.269 1.00 77.94 97 ASP A CA 1
ATOM 770 C C . ASP A 1 97 ? -2.753 -4.045 16.934 1.00 77.94 97 ASP A C 1
ATOM 772 O O . ASP A 1 97 ? -3.751 -3.330 17.047 1.00 77.94 97 ASP A O 1
ATOM 776 N N . ILE A 1 98 ? -2.721 -5.287 17.430 1.00 82.81 98 ILE A N 1
ATOM 777 C CA . ILE A 1 98 ? -3.845 -5.897 18.153 1.00 82.81 98 ILE A CA 1
ATOM 778 C C . ILE A 1 98 ? -4.165 -5.096 19.422 1.00 82.81 98 ILE A C 1
ATOM 780 O O . ILE A 1 98 ? -5.337 -4.868 19.734 1.00 82.81 98 ILE A O 1
ATOM 784 N N . GLY A 1 99 ? -3.140 -4.648 20.151 1.00 86.56 99 GLY A N 1
ATOM 785 C CA . GLY A 1 99 ? -3.290 -3.790 21.324 1.00 86.56 99 GLY A CA 1
ATOM 786 C C . GLY A 1 99 ? -3.974 -2.460 20.998 1.00 86.56 99 GLY A C 1
ATOM 787 O O . GLY A 1 99 ? -4.922 -2.075 21.686 1.00 86.56 99 GLY A O 1
ATOM 788 N N . MET A 1 100 ? -3.559 -1.797 19.917 1.00 82.44 100 MET A N 1
ATOM 789 C CA . MET A 1 100 ? -4.142 -0.527 19.471 1.00 82.44 100 MET A CA 1
ATOM 790 C C . MET A 1 100 ? -5.597 -0.674 19.024 1.00 82.44 100 MET A C 1
ATOM 792 O O . MET A 1 100 ? -6.440 0.138 19.408 1.00 82.44 100 MET A O 1
ATOM 796 N N . ILE A 1 101 ? -5.926 -1.739 18.287 1.00 83.12 101 ILE A N 1
ATOM 797 C CA . ILE A 1 101 ? -7.311 -2.041 17.897 1.00 83.12 101 ILE A CA 1
ATOM 798 C C . ILE A 1 101 ? -8.175 -2.266 19.141 1.00 83.12 101 ILE A C 1
ATOM 800 O O . ILE A 1 101 ? -9.261 -1.697 19.252 1.00 83.12 101 ILE A O 1
ATOM 804 N N . ARG A 1 102 ? -7.685 -3.039 20.120 1.00 89.12 102 ARG A N 1
ATOM 805 C CA . ARG A 1 102 ? -8.394 -3.254 21.391 1.00 89.12 102 ARG A CA 1
ATOM 806 C C . ARG A 1 102 ? -8.622 -1.950 22.149 1.00 89.12 102 ARG A C 1
ATOM 808 O O . ARG A 1 102 ? -9.706 -1.756 22.698 1.00 89.12 102 ARG A O 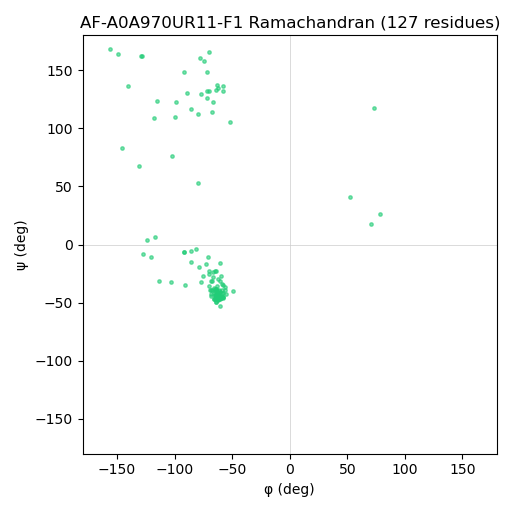1
ATOM 815 N N . LEU A 1 103 ? -7.635 -1.055 22.170 1.00 92.00 103 LEU A N 1
ATOM 816 C CA . LEU A 1 103 ? -7.773 0.257 22.796 1.00 92.00 103 LEU A CA 1
ATOM 817 C C . LEU A 1 103 ? -8.837 1.101 22.086 1.00 92.00 103 LEU A C 1
ATOM 819 O O . LEU A 1 103 ? -9.740 1.607 22.747 1.00 92.00 103 LEU A O 1
ATOM 823 N N . ALA A 1 104 ? -8.781 1.201 20.756 1.00 89.38 104 ALA A N 1
ATOM 824 C CA . ALA A 1 104 ? -9.767 1.932 19.963 1.00 89.38 104 ALA A CA 1
ATOM 825 C C . ALA A 1 104 ? -11.189 1.384 20.173 1.00 89.38 104 ALA A C 1
ATOM 827 O O . ALA A 1 104 ? -12.114 2.150 20.444 1.00 89.38 104 ALA A O 1
ATOM 828 N N . MET A 1 105 ? -11.358 0.057 20.149 1.00 90.50 105 MET A N 1
ATOM 8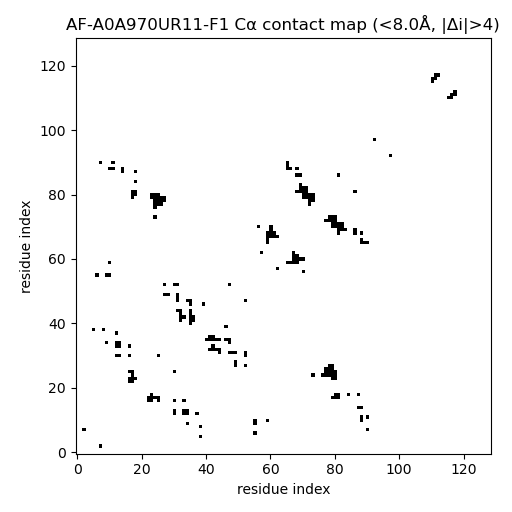29 C CA . MET A 1 105 ? -12.633 -0.600 20.456 1.00 90.50 105 MET A CA 1
ATOM 830 C C . MET A 1 105 ? -13.136 -0.253 21.859 1.00 90.50 105 MET A C 1
ATOM 832 O O . MET A 1 105 ? -14.317 0.057 22.035 1.00 90.50 105 MET A O 1
ATOM 836 N N . LYS A 1 106 ? -12.255 -0.283 22.865 1.00 91.38 106 LYS A N 1
ATOM 837 C CA . LYS A 1 106 ? -12.607 0.064 24.246 1.00 91.38 106 LYS A CA 1
ATOM 838 C C . LYS A 1 106 ? -13.051 1.524 24.351 1.00 91.38 106 LYS A C 1
ATOM 840 O O . LYS A 1 106 ? -14.065 1.798 24.988 1.00 91.38 106 LYS A O 1
ATOM 845 N N . THR A 1 107 ? -12.354 2.441 23.686 1.00 91.06 107 THR A N 1
ATOM 846 C CA . THR A 1 107 ? -12.715 3.864 23.635 1.00 91.06 107 THR A CA 1
ATOM 847 C C . THR A 1 107 ? -14.079 4.078 22.982 1.00 91.06 107 THR A C 1
ATOM 849 O O . THR A 1 107 ? -14.923 4.752 23.563 1.00 91.06 107 THR A O 1
ATOM 852 N N . LEU A 1 108 ? -14.343 3.455 21.829 1.00 90.56 108 LEU A N 1
ATOM 853 C CA . LEU A 1 108 ? -15.648 3.533 21.157 1.00 90.56 108 LEU A CA 1
ATOM 854 C C . LEU A 1 108 ? -16.776 2.949 22.018 1.00 90.56 108 LEU A C 1
ATOM 856 O O . LEU A 1 108 ? -17.868 3.511 22.090 1.00 90.56 108 LEU A O 1
ATOM 860 N N . THR A 1 109 ? -16.504 1.846 22.717 1.00 89.31 109 THR A N 1
ATOM 861 C CA . THR A 1 109 ? -17.467 1.230 23.641 1.00 89.31 109 THR A CA 1
ATOM 862 C C . THR A 1 109 ? -17.779 2.165 24.808 1.00 89.31 109 THR A C 1
ATOM 864 O O . THR A 1 109 ? -18.947 2.365 25.136 1.00 89.31 109 THR A O 1
ATOM 867 N N . HIS A 1 110 ? -16.759 2.797 25.397 1.00 88.38 110 HIS A N 1
ATOM 868 C CA . HIS A 1 110 ? -16.959 3.804 26.438 1.00 88.38 110 HIS A CA 1
ATOM 869 C C . HIS A 1 110 ? -17.698 5.038 25.920 1.00 88.38 110 HIS A C 1
ATOM 871 O O . HIS A 1 110 ? -18.565 5.553 26.619 1.00 88.38 110 HIS A O 1
ATOM 877 N N . PHE A 1 111 ? -17.412 5.486 24.697 1.00 89.19 111 PHE A N 1
ATOM 878 C CA . PHE A 1 111 ? -18.119 6.606 24.085 1.00 89.19 111 PHE A CA 1
ATOM 879 C C . PHE A 1 111 ? -19.615 6.311 23.922 1.00 89.19 111 PHE A C 1
ATOM 881 O O . PHE A 1 111 ? -20.436 7.131 24.322 1.00 89.19 111 PHE A O 1
ATOM 888 N N . ARG A 1 112 ? -19.986 5.112 23.451 1.00 83.25 112 ARG A N 1
ATOM 889 C CA . ARG A 1 112 ? -21.395 4.675 23.380 1.00 83.25 112 ARG A CA 1
ATOM 890 C C . ARG A 1 112 ? -22.093 4.635 24.739 1.00 83.25 112 ARG A C 1
ATOM 892 O O . ARG A 1 112 ? -23.298 4.828 24.815 1.00 83.25 112 ARG A O 1
ATOM 899 N N . GLN A 1 113 ? -21.350 4.351 25.804 1.00 84.12 113 GLN A N 1
ATOM 900 C CA . GLN A 1 113 ? -21.866 4.343 27.176 1.00 84.12 113 GLN A CA 1
ATOM 901 C C . GLN A 1 113 ? -21.839 5.729 27.831 1.00 84.12 113 GLN A C 1
ATOM 903 O O . GLN A 1 113 ? -22.298 5.884 28.963 1.00 84.12 113 GLN A O 1
ATOM 908 N N . SER A 1 114 ? -21.271 6.732 27.161 1.00 88.56 114 SER A N 1
ATOM 909 C CA . SER A 1 114 ? -21.173 8.076 27.708 1.00 88.56 114 SER A CA 1
ATOM 910 C C . SER A 1 114 ? -22.540 8.754 27.726 1.00 88.56 114 SER A C 1
ATOM 912 O O . SER A 1 114 ? -23.374 8.549 26.842 1.00 88.56 114 SER A O 1
ATOM 914 N N . ARG A 1 115 ? -22.742 9.621 28.723 1.00 82.38 115 ARG A N 1
ATOM 915 C CA . ARG A 1 115 ? -23.945 10.459 28.817 1.00 82.38 115 ARG A CA 1
ATOM 916 C C . ARG A 1 115 ? -24.149 11.310 27.565 1.00 82.38 115 ARG A C 1
ATOM 918 O O . ARG A 1 115 ? -25.267 11.414 27.093 1.00 82.38 115 ARG A O 1
ATOM 925 N N . LEU A 1 116 ? -23.061 11.801 26.970 1.00 83.62 116 LEU A N 1
ATOM 926 C CA . LEU A 1 116 ? -23.092 12.576 25.730 1.00 83.62 116 LEU A CA 1
ATOM 927 C C . LEU A 1 116 ? -23.804 11.828 24.590 1.00 83.62 116 LEU A C 1
ATOM 929 O O . LEU A 1 116 ? -24.592 12.424 23.865 1.00 83.62 116 LEU A O 1
ATOM 933 N N . PHE A 1 117 ? -23.541 10.526 24.432 1.00 87.06 117 PHE A N 1
ATOM 934 C CA . PHE A 1 117 ? -24.183 9.722 23.391 1.00 87.06 117 PHE A CA 1
ATOM 935 C C . PHE A 1 117 ? -25.679 9.508 23.677 1.00 87.06 117 PHE A C 1
ATOM 937 O O . PHE A 1 117 ? -26.496 9.607 22.767 1.00 87.06 117 PHE A O 1
ATOM 944 N N . GLN A 1 118 ? -26.044 9.293 24.945 1.00 85.94 118 GLN A N 1
ATOM 945 C CA . GLN A 1 118 ? -27.444 9.162 25.378 1.00 85.94 118 GLN A CA 1
ATOM 946 C C . GLN A 1 118 ? -28.230 10.465 25.169 1.00 85.94 118 GLN A C 1
ATOM 948 O O . GLN A 1 118 ? -29.351 10.446 24.664 1.00 85.94 118 GLN A O 1
ATOM 953 N N . ASP A 1 119 ? -27.628 11.605 25.509 1.00 86.56 119 ASP A N 1
ATOM 954 C CA . ASP A 1 119 ? -28.224 12.927 25.311 1.00 86.56 119 ASP A CA 1
ATOM 955 C C . ASP A 1 119 ? -28.449 13.214 23.816 1.00 86.56 119 ASP A C 1
ATOM 957 O O . ASP A 1 119 ? -29.464 13.801 23.435 1.00 86.56 119 ASP A O 1
ATOM 961 N N . LEU A 1 120 ? -27.534 12.748 22.958 1.00 86.56 120 LEU A N 1
ATOM 962 C CA . LEU A 1 120 ? -27.643 12.867 21.506 1.00 86.56 120 LEU A CA 1
ATOM 963 C C . LEU A 1 120 ? -28.775 11.994 20.936 1.00 86.56 120 LEU A C 1
ATOM 965 O O . LEU A 1 120 ? -29.558 12.490 20.129 1.00 86.56 120 LEU A O 1
ATOM 969 N N . GLU A 1 121 ? -28.932 10.746 21.396 1.00 85.00 121 GLU A N 1
ATOM 970 C CA . GLU A 1 121 ? -30.083 9.894 21.038 1.00 85.00 121 GLU A CA 1
ATOM 971 C C . GLU A 1 121 ? -31.419 10.536 21.439 1.00 85.00 121 GLU A C 1
ATOM 973 O O . GLU A 1 121 ? -32.381 10.520 20.669 1.00 85.00 121 GLU A O 1
ATOM 978 N N . ILE A 1 122 ? -31.494 11.140 22.630 1.00 87.06 122 ILE A N 1
ATOM 979 C CA . ILE A 1 122 ? -32.700 11.844 23.087 1.00 87.06 122 ILE A CA 1
ATOM 980 C C . ILE A 1 122 ? -32.998 13.053 22.192 1.00 87.06 122 ILE A C 1
ATOM 982 O O . ILE A 1 122 ? -34.159 13.301 21.864 1.00 87.06 122 ILE A O 1
ATOM 986 N N . ALA A 1 123 ? -31.974 13.820 21.809 1.00 89.38 123 ALA A N 1
ATOM 987 C CA . ALA A 1 123 ? -32.139 14.986 20.948 1.00 89.38 123 ALA A CA 1
ATOM 988 C C . ALA A 1 123 ? -32.626 14.606 19.540 1.00 89.38 123 ALA A C 1
ATOM 990 O O . ALA A 1 123 ? -33.553 15.240 19.044 1.00 89.38 123 ALA A O 1
ATOM 991 N N . VAL A 1 124 ? -32.059 13.559 18.929 1.00 88.50 124 VAL A N 1
ATOM 992 C CA . VAL A 1 124 ? -32.481 13.065 17.603 1.00 88.50 124 VAL A CA 1
ATOM 993 C C . VAL A 1 124 ? -33.938 12.595 17.627 1.00 88.50 124 VAL A C 1
ATOM 995 O O . VAL A 1 124 ? -34.732 13.047 16.806 1.00 88.50 124 VAL A O 1
ATOM 998 N N . ASN A 1 125 ? -34.330 11.796 18.627 1.00 86.56 125 ASN A N 1
ATOM 999 C CA . ASN A 1 125 ? -35.711 11.315 18.769 1.00 86.56 125 ASN A CA 1
ATOM 1000 C C . ASN A 1 125 ? -36.747 12.447 18.906 1.00 86.56 125 ASN A C 1
ATOM 1002 O O . ASN A 1 125 ? -37.904 12.266 18.547 1.00 86.56 125 ASN A O 1
ATOM 1006 N N . LYS A 1 126 ? -36.354 13.616 19.429 1.00 87.00 126 LYS A N 1
ATOM 1007 C CA . LYS A 1 126 ? -37.235 14.794 19.527 1.00 87.00 126 LYS A CA 1
A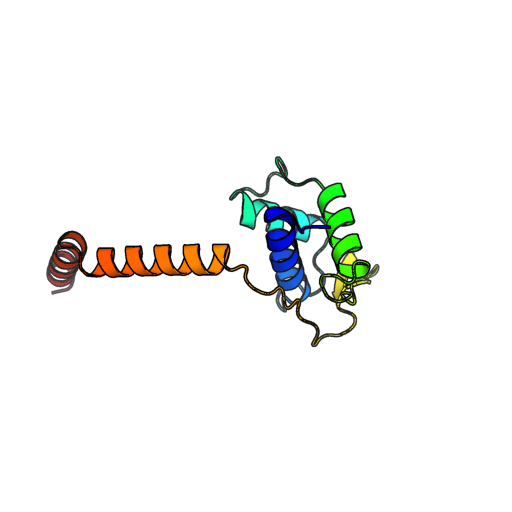TOM 1008 C C . LYS A 1 126 ? -37.390 15.566 18.218 1.00 87.00 126 LYS A C 1
ATOM 1010 O O . LYS A 1 126 ? -38.292 16.388 18.130 1.00 87.00 126 LYS A O 1
ATOM 1015 N N . ILE A 1 127 ? -36.478 15.384 17.265 1.00 87.06 127 ILE A N 1
ATOM 1016 C CA . ILE A 1 127 ? -36.507 16.058 15.959 1.00 87.06 127 ILE A CA 1
ATOM 1017 C C . ILE A 1 127 ? -37.269 15.206 14.938 1.00 87.06 127 ILE A C 1
ATOM 1019 O O . ILE A 1 127 ? -37.934 15.752 14.063 1.00 87.06 127 ILE A O 1
ATOM 1023 N N . GLU A 1 128 ? -37.160 13.880 15.042 1.00 75.94 128 GLU A N 1
ATOM 1024 C CA . GLU A 1 128 ? -37.853 12.931 14.160 1.00 75.94 128 GLU A CA 1
ATOM 1025 C C . GLU A 1 128 ? -39.283 12.593 14.618 1.00 75.94 128 GLU A C 1
ATOM 1027 O O . GLU A 1 128 ? -40.048 12.020 13.839 1.00 75.94 128 GLU A O 1
ATOM 1032 N N . GLY A 1 129 ? -39.627 12.924 15.868 1.00 57.16 129 GLY A N 1
ATOM 1033 C CA . GLY A 1 129 ? -40.942 12.705 16.482 1.00 57.16 129 GLY A CA 1
ATOM 1034 C C . GLY A 1 129 ? -41.912 13.870 16.343 1.00 57.16 129 GLY A C 1
ATOM 1035 O O . GLY A 1 129 ? -41.456 15.034 16.306 1.00 57.16 129 GLY A O 1
#

pLDDT: mean 88.59, std 10.12, range [43.12, 98.12]

Sequence (129 aa):
MALNKYAAIRYRIIDQCIRSRSKPYPSKEDLRSACEEGLYGSSDGSHISMSTIDKDLWAMKNESAMGYAPIAFSRQENGYFYMDPDYSLNLPLTQEDIGMIRLAMKTLTHFRQSRLFQDLEIAVNKIEG

Secondary structure (DSSP, 8-state):
-PPPHHHHHHHHHHHHHHT-TT-SS--HHHHHHHHHHHHHS--S-SS--HHHHHHHHHHHHH-GGG----EEEETTTTEEEESSTT-----PPPHHHHHHHHHHHHHHHHHHTSHHHHHHHHHHHHHH-

Mean predicted aligned error: 8.39 Å

Radius of gyration: 19.86 Å; Cα contacts (8 Å, |Δi|>4): 128; chains: 1; bounding box: 57×32×51 Å

Foldseek 3Di:
DDDDPLLVQLLQQVLCQCLDPVQVFDALLNSQQSSCCSPPVGSPNPPGDSVNSVVSLCCCQPPPVFPRFQWDHDPVSNGIHGPDSPDGGDDDDDPVNVVVVVVVVVVVVVVCVDPVVVVVVVVVVVVVD

Nearest PDB structures (foldseek):
  5gp9-assembly1_A  TM=7.114E-01  e=4.390E+00  Halalkalibacterium halodurans C-125
  7jgr-assembly1_D  TM=5.020E-01  e=4.955E+00  Drosophila melanogaster
  7jk6-assembly1_D  TM=4.984E-01  e=6.312E+00  Drosophila melanogaster
  3mvp-assembly1_B  TM=4.784E-01  e=5.941E+00  Streptococcus mutans UA159
  5gpa-assembly1_A  TM=4.616E-01  e=6.705E+00  Halalkalibacterium halodurans C-125

Solvent-accessible surface area (backbone atoms only — not comparable to full-atom values): 7504 Å² total; per-residue (Å²): 131,87,81,51,72,68,56,57,51,39,51,54,46,46,45,50,45,34,70,26,86,93,46,53,42,38,30,73,65,51,46,35,30,53,37,25,33,77,76,72,73,41,64,85,50,88,87,44,48,74,65,54,51,52,52,49,57,47,42,44,41,70,36,72,95,66,53,60,40,57,70,45,73,41,79,90,70,56,14,32,31,54,78,49,84,85,68,72,81,78,76,79,79,50,75,64,56,54,49,51,51,52,50,53,52,50,50,53,54,51,47,67,71,30,66,70,45,52,54,48,54,56,53,51,56,62,71,79,96